Protein AF-A0A955DSH3-F1 (afdb_monomer)

Radius of gyration: 11.45 Å; Cα contacts (8 Å, |Δi|>4): 84; chains: 1; bounding box: 26×27×25 Å

Structure (mmCIF, N/CA/C/O backbone):
data_AF-A0A955DSH3-F1
#
_entry.id   AF-A0A955DSH3-F1
#
loop_
_atom_site.group_PDB
_atom_site.id
_atom_site.type_symbol
_atom_site.label_atom_id
_atom_site.label_alt_id
_atom_site.label_comp_id
_atom_site.label_asym_id
_atom_site.label_entity_id
_atom_site.label_seq_id
_atom_site.pdbx_PDB_ins_code
_atom_site.Cartn_x
_atom_site.Cartn_y
_atom_site.Cartn_z
_atom_site.occupancy
_atom_site.B_iso_or_equiv
_atom_site.auth_seq_id
_atom_site.auth_comp_id
_atom_site.auth_asym_id
_atom_site.auth_atom_id
_atom_site.pdbx_PDB_model_num
ATOM 1 N N . ARG A 1 1 ? 11.448 2.625 2.468 1.00 79.25 1 ARG A N 1
ATOM 2 C CA . ARG A 1 1 ? 11.633 1.188 2.754 1.00 79.25 1 ARG A CA 1
ATOM 3 C C . ARG A 1 1 ? 10.481 0.349 2.194 1.00 79.25 1 ARG A C 1
ATOM 5 O O . ARG A 1 1 ? 10.722 -0.316 1.201 1.00 79.25 1 ARG A O 1
ATOM 12 N N . VAL A 1 2 ? 9.241 0.519 2.671 1.00 86.50 2 VAL A N 1
ATOM 13 C CA . VAL A 1 2 ? 8.041 -0.251 2.246 1.00 86.50 2 VAL A CA 1
ATOM 14 C C . VAL A 1 2 ? 7.890 -0.436 0.725 1.00 86.50 2 VAL A C 1
ATOM 16 O O . VAL A 1 2 ? 7.816 -1.555 0.238 1.00 86.50 2 VAL A O 1
ATOM 19 N N . VAL A 1 3 ? 7.911 0.648 -0.062 1.00 90.31 3 VAL A N 1
ATOM 20 C CA . VAL A 1 3 ? 7.776 0.549 -1.534 1.00 90.31 3 VAL A CA 1
ATOM 21 C C . VAL A 1 3 ? 8.911 -0.252 -2.180 1.00 90.31 3 VAL A C 1
ATOM 23 O O . VAL A 1 3 ? 8.679 -0.962 -3.153 1.00 90.31 3 VAL A O 1
ATOM 26 N N . GLY A 1 4 ? 10.130 -0.141 -1.649 1.00 89.94 4 GLY A N 1
ATOM 27 C CA . GLY A 1 4 ? 11.274 -0.912 -2.134 1.00 89.94 4 GLY A CA 1
ATOM 28 C C . GLY A 1 4 ? 11.123 -2.401 -1.834 1.00 89.94 4 GLY A C 1
ATOM 29 O O . GLY A 1 4 ? 11.381 -3.213 -2.711 1.00 89.94 4 GLY A O 1
ATOM 30 N N . GLU A 1 5 ? 10.632 -2.752 -0.644 1.00 89.88 5 GLU A N 1
ATOM 31 C CA . GLU A 1 5 ? 10.377 -4.146 -0.253 1.00 89.88 5 GLU A CA 1
ATOM 32 C C . GLU A 1 5 ? 9.277 -4.793 -1.104 1.00 89.88 5 GLU A C 1
ATOM 34 O O . GLU A 1 5 ? 9.455 -5.918 -1.561 1.00 89.88 5 GLU A O 1
ATOM 39 N N . ILE A 1 6 ? 8.184 -4.077 -1.398 1.00 90.56 6 ILE A N 1
ATOM 40 C CA . ILE A 1 6 ? 7.125 -4.589 -2.288 1.00 90.56 6 ILE A CA 1
ATOM 41 C C . ILE A 1 6 ? 7.676 -4.837 -3.699 1.00 90.56 6 ILE A C 1
ATOM 43 O O . ILE A 1 6 ? 7.433 -5.889 -4.286 1.00 90.56 6 ILE A O 1
ATOM 47 N N . ARG A 1 7 ? 8.475 -3.899 -4.227 1.00 92.00 7 ARG A N 1
ATOM 48 C CA . ARG A 1 7 ? 9.112 -4.050 -5.545 1.00 92.00 7 ARG A CA 1
ATOM 49 C C . ARG A 1 7 ? 10.124 -5.192 -5.580 1.00 92.00 7 ARG A C 1
ATOM 51 O O . ARG A 1 7 ? 10.168 -5.918 -6.565 1.00 92.00 7 ARG A O 1
ATOM 58 N N . ALA A 1 8 ? 10.898 -5.380 -4.513 1.00 90.31 8 ALA A N 1
ATOM 59 C CA . ALA A 1 8 ? 11.853 -6.483 -4.399 1.00 90.31 8 ALA A CA 1
ATOM 60 C C . ALA A 1 8 ? 11.167 -7.861 -4.412 1.00 90.31 8 ALA A C 1
ATOM 62 O O . ALA A 1 8 ? 11.772 -8.838 -4.838 1.00 90.31 8 ALA A O 1
ATOM 63 N N . ARG A 1 9 ? 9.894 -7.934 -3.999 1.00 90.12 9 ARG A N 1
ATOM 64 C CA . ARG A 1 9 ? 9.051 -9.140 -4.072 1.00 90.12 9 ARG A CA 1
ATOM 65 C C . ARG A 1 9 ? 8.293 -9.287 -5.400 1.00 90.12 9 ARG A C 1
ATOM 67 O O . ARG A 1 9 ? 7.446 -10.162 -5.518 1.00 90.12 9 ARG A O 1
ATOM 74 N N . GLY A 1 10 ? 8.575 -8.440 -6.394 1.00 88.75 10 GLY A N 1
ATOM 75 C CA . GLY A 1 10 ? 7.934 -8.476 -7.714 1.00 88.75 10 GLY A CA 1
ATOM 76 C C . GLY A 1 10 ? 6.611 -7.707 -7.813 1.00 88.75 10 GLY A C 1
ATOM 77 O O . GLY A 1 10 ? 5.988 -7.701 -8.872 1.00 88.75 10 GLY A O 1
ATOM 78 N N . GLY A 1 11 ? 6.180 -7.028 -6.745 1.00 89.06 11 GLY A N 1
ATOM 79 C CA . GLY A 1 11 ? 4.956 -6.229 -6.738 1.00 89.06 11 GLY A CA 1
ATOM 80 C C . GLY A 1 11 ? 5.134 -4.836 -7.352 1.00 89.06 11 GLY A C 1
ATOM 81 O O . GLY A 1 11 ? 6.157 -4.170 -7.170 1.00 89.06 11 GLY A O 1
ATOM 82 N N . HIS A 1 12 ? 4.099 -4.330 -8.028 1.00 91.12 12 HIS A N 1
ATOM 83 C CA . HIS A 1 12 ? 4.074 -2.940 -8.495 1.00 91.12 12 HIS A CA 1
ATOM 84 C C . HIS A 1 12 ? 3.598 -2.002 -7.384 1.00 91.12 12 HIS A C 1
ATOM 86 O O . HIS A 1 12 ? 2.442 -2.043 -6.974 1.00 91.12 12 HIS A O 1
ATOM 92 N N . ALA A 1 13 ? 4.481 -1.118 -6.915 1.00 92.81 13 ALA A N 1
ATOM 93 C CA . ALA A 1 13 ? 4.163 -0.142 -5.873 1.00 92.81 13 ALA A CA 1
ATOM 94 C C . ALA A 1 13 ? 4.624 1.271 -6.242 1.00 92.81 13 ALA A C 1
ATOM 96 O O . ALA A 1 13 ? 5.697 1.473 -6.827 1.00 92.81 13 ALA A O 1
ATOM 97 N N . ARG A 1 14 ? 3.837 2.275 -5.844 1.00 92.50 14 ARG A N 1
ATOM 98 C CA . ARG A 1 14 ? 4.133 3.706 -6.003 1.00 92.50 14 ARG A CA 1
ATOM 99 C C . ARG A 1 14 ? 3.881 4.434 -4.685 1.00 92.50 14 ARG A C 1
ATOM 101 O O . ARG A 1 14 ? 2.960 4.092 -3.954 1.00 92.50 14 ARG A O 1
ATOM 108 N N . ARG A 1 15 ? 4.706 5.439 -4.382 1.00 91.94 15 ARG A N 1
ATOM 109 C CA . ARG A 1 15 ? 4.515 6.324 -3.225 1.00 91.94 15 ARG A CA 1
ATOM 110 C C . ARG A 1 15 ? 3.919 7.639 -3.703 1.00 91.94 15 ARG A C 1
ATOM 112 O O . ARG A 1 15 ? 4.480 8.249 -4.609 1.00 91.94 15 ARG A O 1
ATOM 119 N N . SER A 1 16 ? 2.856 8.104 -3.055 1.00 90.44 16 SER A N 1
ATOM 120 C CA . SER A 1 16 ? 2.422 9.493 -3.204 1.00 90.44 16 SER A CA 1
ATOM 121 C C . SER A 1 16 ? 3.233 10.395 -2.274 1.00 90.44 16 SER A C 1
ATOM 123 O O . SER A 1 16 ? 3.392 10.092 -1.092 1.00 90.44 16 SER A O 1
ATOM 125 N N . SER A 1 17 ? 3.768 11.491 -2.808 1.00 86.88 17 SER A N 1
ATOM 126 C CA . SER A 1 17 ? 4.404 12.575 -2.044 1.00 86.88 17 SER A CA 1
ATOM 127 C C . SER A 1 17 ? 3.447 13.744 -1.779 1.00 86.88 17 SER A C 1
ATOM 129 O O . SER A 1 17 ? 3.842 14.737 -1.171 1.00 86.88 17 SER A O 1
ATOM 131 N N . LYS A 1 18 ? 2.187 13.643 -2.231 1.00 88.62 18 LYS A N 1
ATOM 132 C CA . LYS A 1 18 ? 1.163 14.666 -2.008 1.00 88.62 18 LYS A CA 1
ATOM 133 C C . LYS A 1 18 ? 0.815 14.715 -0.518 1.00 88.62 18 LYS A C 1
ATOM 135 O O . LYS A 1 18 ? 0.459 13.697 0.069 1.00 88.62 18 LYS A O 1
ATOM 140 N N . SER A 1 19 ? 0.875 15.907 0.071 1.00 88.94 19 SER A N 1
ATOM 141 C CA . SER A 1 19 ? 0.483 16.142 1.462 1.00 88.94 19 SER A CA 1
ATOM 142 C C . SER A 1 19 ? -0.917 16.749 1.519 1.00 88.94 19 SER A C 1
ATOM 144 O O . SER A 1 19 ? -1.189 17.776 0.898 1.00 88.94 19 SER A O 1
ATOM 146 N N . THR A 1 20 ? -1.835 16.103 2.236 1.00 90.00 20 THR A N 1
ATOM 147 C CA . THR A 1 20 ? -3.183 16.626 2.480 1.00 90.00 20 THR A CA 1
ATOM 148 C C . THR A 1 20 ? -3.781 15.999 3.733 1.00 90.00 20 THR A C 1
ATOM 150 O O . THR A 1 20 ? -3.531 14.835 4.028 1.00 90.00 20 THR A O 1
ATOM 153 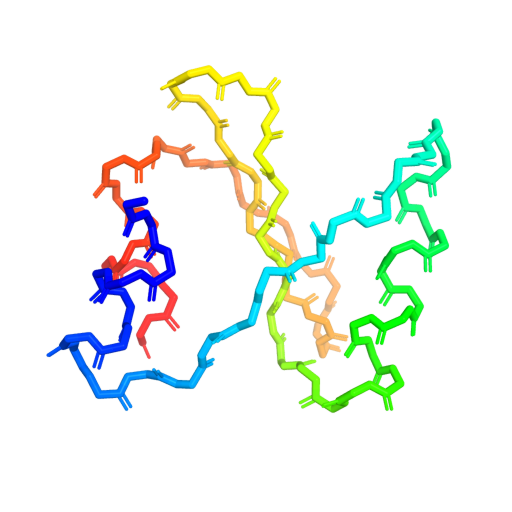N N . ARG A 1 21 ? -4.624 16.754 4.448 1.00 90.19 21 ARG A N 1
ATOM 154 C CA . ARG A 1 21 ? -5.448 16.216 5.544 1.00 90.19 21 ARG A CA 1
ATOM 155 C C . ARG A 1 21 ? -6.602 15.339 5.046 1.00 90.19 21 ARG A C 1
ATOM 157 O O . ARG A 1 21 ? -7.160 14.569 5.815 1.00 90.19 21 ARG A O 1
ATOM 164 N N . ASN A 1 22 ? -6.982 15.452 3.770 1.00 92.44 22 ASN A N 1
ATOM 165 C CA . ASN A 1 22 ? -8.073 14.671 3.195 1.00 92.44 22 ASN A CA 1
ATOM 166 C C . ASN A 1 22 ? -7.528 13.418 2.498 1.00 92.44 22 ASN A C 1
ATOM 168 O O . ASN A 1 22 ? -7.237 13.437 1.299 1.00 92.44 22 ASN A O 1
ATOM 172 N N . VAL A 1 23 ? -7.437 12.319 3.247 1.00 91.00 23 VAL A N 1
ATOM 173 C CA . VAL A 1 23 ? -6.985 11.010 2.741 1.00 91.00 23 VAL A CA 1
ATOM 174 C C . VAL A 1 23 ? -7.833 10.533 1.555 1.00 91.00 23 VAL A C 1
ATOM 176 O O . VAL A 1 23 ? -7.306 9.941 0.617 1.00 91.00 23 VAL A O 1
ATOM 179 N N . GLY A 1 24 ? -9.124 10.878 1.515 1.00 93.38 24 GLY A N 1
ATOM 180 C CA . GLY A 1 24 ? -10.020 10.541 0.406 1.00 93.38 24 GLY A CA 1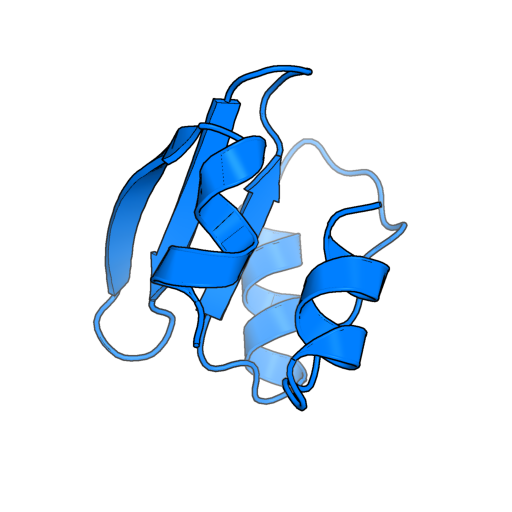
ATOM 181 C C . GLY A 1 24 ? -9.554 11.074 -0.954 1.00 93.38 24 GLY A C 1
ATOM 182 O O . GLY A 1 24 ? -9.750 10.406 -1.969 1.00 93.38 24 GLY A O 1
ATOM 183 N N . LYS A 1 25 ? -8.874 12.229 -1.002 1.00 93.94 25 LYS A N 1
ATOM 184 C CA . LYS A 1 25 ? -8.272 12.737 -2.250 1.00 93.94 25 LYS A CA 1
ATOM 185 C C . LYS A 1 25 ? -7.123 11.850 -2.734 1.00 93.94 25 LYS A C 1
ATOM 187 O O . LYS A 1 25 ? -6.987 11.645 -3.935 1.00 93.94 25 LYS A O 1
ATOM 192 N N . LEU A 1 26 ? -6.328 11.308 -1.812 1.00 93.81 26 LEU A N 1
ATOM 193 C CA . LEU A 1 26 ? -5.232 10.388 -2.131 1.00 93.81 26 LEU A CA 1
ATOM 194 C C . LEU A 1 26 ? -5.761 9.020 -2.570 1.00 93.81 26 LEU A C 1
ATOM 196 O O . LEU A 1 26 ? -5.227 8.435 -3.506 1.00 93.81 26 LEU A O 1
ATOM 200 N N . LEU A 1 27 ? -6.845 8.541 -1.953 1.00 94.12 27 LEU A N 1
ATOM 201 C CA . LEU A 1 27 ? -7.509 7.304 -2.370 1.00 94.12 27 LEU A CA 1
ATOM 202 C C . LEU A 1 27 ? -8.082 7.421 -3.787 1.00 94.12 27 LEU A C 1
ATOM 204 O O . LEU A 1 27 ? -7.878 6.525 -4.599 1.00 94.12 27 LEU A O 1
ATOM 208 N N . LYS A 1 28 ? -8.725 8.548 -4.121 1.00 94.25 28 LYS A N 1
ATOM 209 C CA . LYS A 1 28 ? -9.195 8.809 -5.492 1.00 94.25 28 LYS A CA 1
ATOM 210 C C . LYS A 1 28 ? -8.050 8.832 -6.508 1.00 94.25 28 LYS A C 1
ATOM 212 O O . LYS A 1 28 ? -8.204 8.308 -7.603 1.00 94.25 28 LYS A O 1
ATOM 217 N N . ASP A 1 29 ? -6.904 9.403 -6.141 1.00 94.00 29 ASP A N 1
ATOM 218 C CA . ASP A 1 29 ? -5.700 9.419 -6.982 1.00 94.00 29 ASP A CA 1
ATOM 219 C C . ASP A 1 29 ? -5.113 8.012 -7.193 1.00 94.00 29 ASP A C 1
ATOM 221 O O . ASP A 1 29 ? -4.646 7.700 -8.285 1.00 94.00 29 ASP A O 1
ATOM 225 N N . ALA A 1 30 ? -5.162 7.149 -6.172 1.00 94.38 30 ALA A N 1
ATOM 226 C CA . ALA A 1 30 ? -4.743 5.751 -6.277 1.00 94.38 30 ALA A CA 1
ATOM 227 C C . ALA A 1 30 ? -5.670 4.945 -7.203 1.00 94.38 30 ALA A C 1
ATOM 229 O O . ALA A 1 30 ? -5.184 4.229 -8.079 1.00 94.38 30 ALA A O 1
ATOM 230 N N . VAL A 1 31 ? -6.990 5.125 -7.072 1.00 94.44 31 VAL A N 1
ATOM 231 C CA . VAL A 1 31 ? -7.988 4.528 -7.979 1.00 94.44 31 VAL A CA 1
ATOM 232 C C . VAL A 1 31 ? -7.778 5.011 -9.416 1.00 94.44 31 VAL A C 1
ATOM 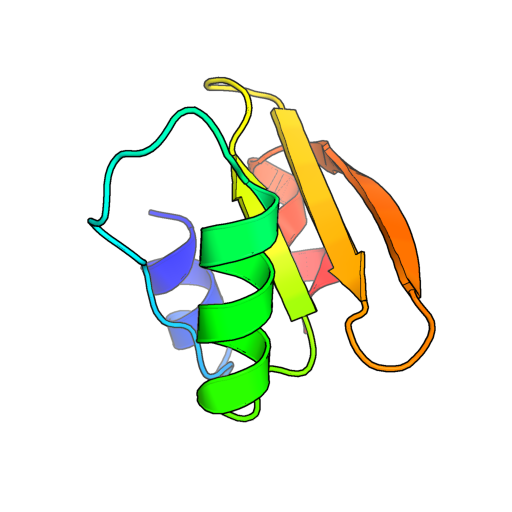234 O O . VAL A 1 31 ? -7.747 4.198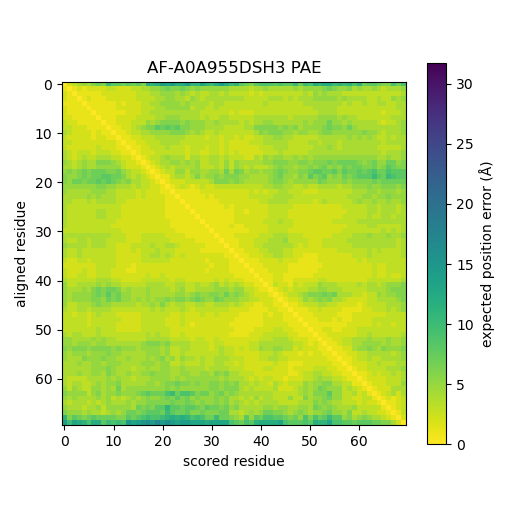 -10.333 1.00 94.44 31 VAL A O 1
ATOM 237 N N . GLY A 1 32 ? -7.546 6.313 -9.624 1.00 94.00 32 GLY A N 1
ATOM 238 C CA . GLY A 1 32 ? -7.248 6.875 -10.948 1.00 94.00 32 GLY A CA 1
ATOM 239 C C . GLY A 1 32 ? -5.953 6.347 -11.583 1.00 94.00 32 GLY A C 1
ATOM 240 O O . GLY A 1 32 ? -5.774 6.459 -12.791 1.00 94.00 32 GLY A O 1
ATOM 241 N N . GLN A 1 33 ? -5.063 5.746 -10.789 1.00 93.19 33 GLN A N 1
ATOM 242 C CA . GLN A 1 33 ? -3.853 5.053 -11.246 1.00 93.19 33 GLN A CA 1
ATOM 243 C C . GLN A 1 33 ? -4.041 3.532 -11.378 1.00 93.19 33 GLN A C 1
ATOM 245 O O . GLN A 1 33 ? -3.053 2.812 -11.534 1.00 93.19 33 GLN A O 1
ATOM 250 N N . CYS A 1 34 ? -5.281 3.041 -11.303 1.00 92.62 34 CYS A N 1
ATOM 251 C CA . CYS A 1 34 ? -5.634 1.621 -11.345 1.00 92.62 34 CYS A CA 1
ATOM 252 C C . CYS A 1 34 ? -4.924 0.785 -10.263 1.0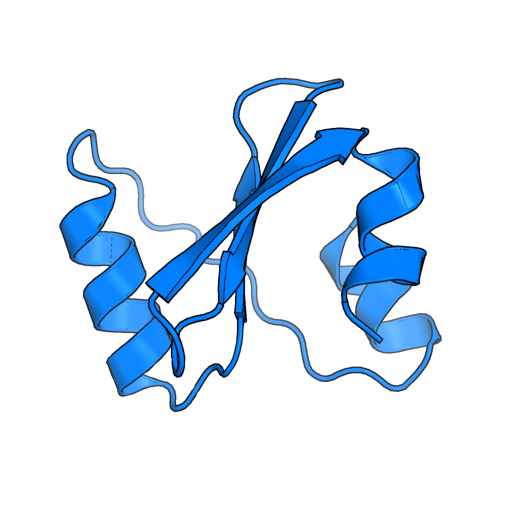0 92.62 34 CYS A C 1
ATOM 254 O O . CYS A 1 34 ? -4.567 -0.372 -10.489 1.00 92.62 34 CYS A O 1
ATOM 256 N N . ALA A 1 35 ? -4.675 1.365 -9.084 1.00 93.94 35 ALA A N 1
ATOM 257 C CA . ALA A 1 35 ? -4.166 0.602 -7.953 1.00 93.94 35 ALA A CA 1
ATOM 258 C C . ALA A 1 35 ? -5.277 -0.293 -7.383 1.00 93.94 35 ALA A C 1
ATOM 260 O O . ALA A 1 35 ? -6.390 0.173 -7.165 1.00 93.94 35 ALA A O 1
ATOM 261 N N . ARG A 1 36 ? -4.957 -1.557 -7.085 1.00 93.25 36 ARG A N 1
ATOM 262 C CA . ARG A 1 36 ? -5.885 -2.488 -6.411 1.00 93.25 36 ARG A CA 1
ATOM 263 C C . ARG A 1 36 ? -5.947 -2.282 -4.900 1.00 93.25 36 ARG A C 1
ATOM 265 O O . ARG A 1 36 ? -6.953 -2.550 -4.258 1.00 93.25 36 ARG A O 1
ATOM 272 N N . ARG A 1 37 ? -4.842 -1.821 -4.316 1.00 94.00 37 ARG A N 1
ATOM 273 C CA . ARG A 1 37 ? -4.692 -1.618 -2.873 1.00 94.00 37 ARG A CA 1
ATOM 274 C C . ARG A 1 37 ? -4.046 -0.270 -2.601 1.00 94.00 37 ARG A C 1
ATOM 276 O O . ARG A 1 37 ? -3.138 0.145 -3.323 1.00 94.00 37 ARG A O 1
ATOM 283 N N . ALA A 1 38 ? -4.484 0.387 -1.536 1.00 94.94 38 ALA A N 1
ATOM 284 C CA . ALA A 1 38 ? -3.866 1.588 -0.998 1.00 94.94 38 ALA A CA 1
ATOM 285 C C . ALA A 1 38 ? -3.302 1.294 0.394 1.00 94.94 38 ALA A C 1
ATOM 287 O O . ALA A 1 38 ? -4.005 0.786 1.259 1.00 94.94 38 ALA A O 1
ATOM 288 N N . VAL A 1 39 ? -2.033 1.634 0.612 1.00 93.69 39 VAL A N 1
ATOM 289 C CA . VAL A 1 39 ? -1.378 1.513 1.919 1.00 93.69 39 VAL A CA 1
ATOM 290 C C . VAL A 1 39 ? -1.272 2.903 2.533 1.00 93.69 39 VAL A C 1
ATOM 292 O O . VAL A 1 39 ? -0.629 3.790 1.967 1.00 93.69 39 VAL A O 1
ATOM 295 N N . ILE A 1 40 ? -1.905 3.089 3.683 1.00 92.94 40 ILE A N 1
ATOM 296 C CA . ILE A 1 40 ? -1.913 4.331 4.451 1.00 92.94 40 ILE A CA 1
ATOM 297 C C . ILE A 1 40 ? -0.956 4.138 5.621 1.00 92.94 40 ILE A C 1
ATOM 299 O O . ILE A 1 40 ? -1.165 3.264 6.450 1.00 92.94 40 ILE A O 1
ATOM 303 N N . ILE A 1 41 ? 0.110 4.931 5.672 1.00 90.88 41 ILE A N 1
ATOM 304 C CA . ILE A 1 41 ? 1.081 4.892 6.770 1.00 90.88 41 ILE A CA 1
ATOM 305 C C . ILE A 1 41 ? 0.633 5.923 7.804 1.00 90.88 41 ILE A C 1
ATOM 307 O O . ILE A 1 41 ? 0.652 7.119 7.508 1.00 90.88 41 ILE A O 1
ATOM 311 N N . GLU A 1 42 ? 0.211 5.462 8.979 1.00 89.56 42 GLU A N 1
ATOM 312 C CA . GLU A 1 42 ? -0.331 6.323 10.040 1.00 89.56 42 GLU A CA 1
ATOM 313 C C . GLU A 1 42 ? 0.759 6.760 11.021 1.00 89.56 42 GLU A C 1
ATOM 315 O O . GLU A 1 42 ? 0.765 7.898 11.490 1.00 89.56 42 GLU A O 1
ATOM 320 N N . SER A 1 43 ? 1.731 5.884 11.280 1.00 89.56 43 SER A N 1
ATOM 321 C CA . SER A 1 43 ? 2.848 6.152 12.184 1.00 89.56 43 SER A CA 1
ATOM 322 C C . SER A 1 43 ? 4.128 5.449 11.715 1.00 89.56 43 SER A C 1
ATOM 324 O O . SER A 1 43 ? 4.243 5.052 10.558 1.00 89.56 43 SER A O 1
ATOM 326 N N . ALA A 1 44 ? 5.130 5.332 12.589 1.00 88.38 44 ALA A N 1
ATOM 327 C CA . ALA A 1 44 ? 6.343 4.560 12.315 1.00 88.38 44 ALA A CA 1
ATOM 328 C C . ALA A 1 44 ? 6.157 3.042 12.502 1.00 88.38 44 ALA A C 1
ATOM 330 O O . ALA A 1 44 ? 7.027 2.278 12.089 1.00 88.38 44 ALA A O 1
ATOM 331 N N . SER A 1 45 ? 5.048 2.610 13.108 1.00 90.25 45 SER A N 1
ATOM 332 C CA . SER A 1 45 ? 4.760 1.204 13.419 1.00 90.25 45 SER A CA 1
ATOM 333 C C . SER A 1 45 ? 3.470 0.697 12.782 1.00 90.25 45 SER A C 1
ATOM 335 O O . SER A 1 45 ? 3.367 -0.498 12.515 1.00 90.25 45 SER A O 1
ATOM 337 N N . GLU A 1 46 ?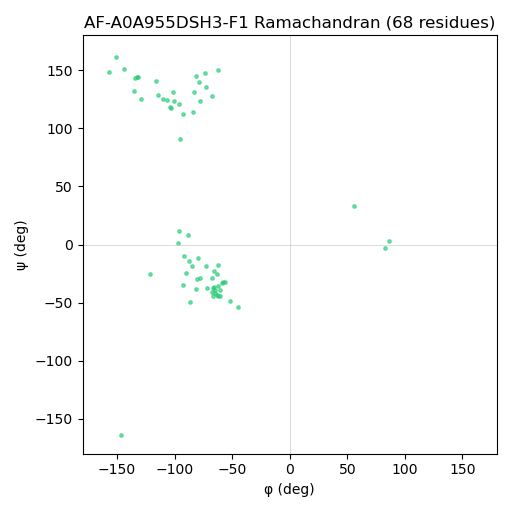 2.517 1.583 12.490 1.00 92.56 46 GLU A N 1
ATOM 338 C CA . GLU A 1 46 ? 1.168 1.215 12.055 1.00 92.56 46 GLU A CA 1
ATOM 339 C C . GLU A 1 46 ? 0.859 1.689 10.636 1.00 92.56 46 GLU A C 1
ATOM 341 O O . GLU A 1 46 ? 1.203 2.804 10.217 1.00 92.56 46 GLU A O 1
ATOM 346 N N . ALA A 1 47 ? 0.170 0.821 9.902 1.00 94.00 47 ALA A N 1
ATOM 347 C CA . ALA A 1 47 ? -0.374 1.119 8.595 1.00 94.00 47 ALA A CA 1
ATOM 348 C C . ALA A 1 47 ? -1.723 0.435 8.379 1.00 94.00 47 ALA A C 1
ATOM 350 O O . ALA A 1 47 ? -1.978 -0.668 8.860 1.00 94.00 47 ALA A O 1
ATOM 351 N N . THR A 1 48 ? -2.552 1.064 7.559 1.00 94.62 48 THR A N 1
ATOM 352 C CA . THR A 1 48 ? -3.839 0.529 7.129 1.00 94.62 48 THR A CA 1
A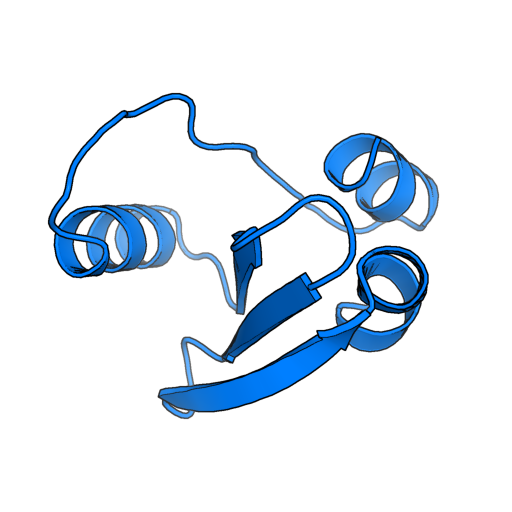TOM 353 C C . THR A 1 48 ? -3.759 0.171 5.651 1.00 94.62 48 THR A C 1
ATOM 355 O O . THR A 1 48 ? -3.410 1.005 4.811 1.00 94.62 48 THR A O 1
ATOM 358 N N . ILE A 1 49 ? -4.076 -1.077 5.316 1.00 94.25 49 ILE A N 1
ATOM 359 C CA . ILE A 1 49 ? -4.211 -1.538 3.935 1.00 94.25 49 ILE A CA 1
ATOM 360 C C . ILE A 1 49 ? -5.688 -1.472 3.580 1.00 94.25 49 ILE A C 1
ATOM 362 O O . ILE A 1 49 ? -6.519 -2.112 4.219 1.00 94.25 49 ILE A O 1
ATOM 366 N N . LYS A 1 50 ? -6.003 -0.701 2.545 1.00 94.69 50 LYS A N 1
ATOM 367 C CA . LYS A 1 50 ? -7.335 -0.612 1.967 1.00 94.69 50 LYS A CA 1
ATOM 368 C C . LYS A 1 50 ? -7.369 -1.333 0.632 1.00 94.69 50 LYS A C 1
ATOM 370 O O . LYS A 1 50 ? -6.605 -0.986 -0.271 1.00 94.69 50 LYS A O 1
ATOM 375 N N . ASP A 1 51 ? -8.274 -2.287 0.504 1.00 93.94 51 ASP A N 1
ATOM 376 C CA . ASP A 1 51 ? -8.625 -2.871 -0.778 1.00 93.94 51 ASP A CA 1
ATOM 377 C C . ASP A 1 51 ? -9.562 -1.903 -1.516 1.00 93.94 51 ASP A C 1
ATOM 379 O O . ASP A 1 51 ? -10.557 -1.422 -0.966 1.00 93.94 51 ASP A O 1
ATOM 383 N N . LEU A 1 52 ? -9.173 -1.512 -2.728 1.00 93.69 52 LEU A N 1
ATOM 384 C CA . LEU A 1 52 ? -9.890 -0.502 -3.506 1.00 93.69 52 LEU A CA 1
ATOM 385 C C . LEU A 1 52 ? -11.016 -1.105 -4.353 1.00 93.69 52 LEU A C 1
ATOM 387 O O . LEU A 1 52 ? -11.872 -0.345 -4.803 1.00 93.69 52 LEU A O 1
ATOM 391 N N . ASP A 1 53 ? -11.039 -2.430 -4.516 1.00 91.75 53 ASP A N 1
ATOM 392 C CA . ASP A 1 53 ? -12.077 -3.149 -5.255 1.00 91.75 53 ASP A CA 1
ATOM 393 C C . ASP A 1 53 ? -13.264 -3.466 -4.326 1.00 91.75 53 ASP A C 1
ATOM 395 O O . ASP A 1 53 ? -14.414 -3.166 -4.642 1.00 91.75 53 ASP A O 1
ATOM 399 N N . SER A 1 54 ? -12.982 -4.031 -3.147 1.00 92.44 54 SER A N 1
ATOM 400 C CA . SER A 1 54 ? -13.994 -4.424 -2.146 1.00 92.44 54 SER A CA 1
ATOM 401 C C . SER A 1 54 ? -14.331 -3.322 -1.136 1.00 92.44 54 SER A C 1
ATOM 403 O O . SER A 1 54 ? -15.412 -3.319 -0.549 1.00 92.44 54 SER A O 1
ATOM 405 N N . GLY A 1 55 ? -13.415 -2.375 -0.914 1.00 91.38 55 GLY A N 1
ATOM 406 C CA . GLY A 1 55 ? -13.541 -1.340 0.113 1.00 91.38 55 GLY A CA 1
ATOM 407 C C . GLY A 1 55 ? -13.122 -1.778 1.521 1.00 91.38 55 GLY A C 1
ATOM 408 O O . GLY A 1 55 ? -13.121 -0.931 2.426 1.00 91.38 55 GLY A O 1
ATOM 409 N N . GLU A 1 56 ? -12.743 -3.047 1.710 1.00 93.94 56 GLU A N 1
ATOM 410 C CA . GLU A 1 56 ? -12.271 -3.586 2.987 1.00 93.94 56 GLU A CA 1
ATOM 411 C C . GLU A 1 56 ? -10.983 -2.902 3.459 1.00 93.94 56 GLU A C 1
ATOM 413 O O . GLU A 1 56 ? -10.163 -2.421 2.668 1.00 93.94 56 GLU A O 1
ATOM 418 N N . GLN A 1 57 ? -10.812 -2.827 4.779 1.00 93.94 57 GLN A N 1
ATOM 419 C CA . GLN A 1 57 ? -9.662 -2.192 5.415 1.00 93.94 57 GLN A CA 1
ATOM 420 C C . GLN A 1 57 ? -9.131 -3.066 6.542 1.00 93.94 57 GLN A C 1
ATOM 422 O O . GLN A 1 57 ? -9.893 -3.519 7.393 1.00 93.94 57 GLN A O 1
ATOM 427 N N . VAL A 1 58 ? -7.815 -3.263 6.552 1.00 94.19 58 VAL A N 1
ATOM 428 C CA . VAL A 1 58 ? -7.109 -4.068 7.550 1.00 94.19 58 VAL A CA 1
ATOM 429 C C . VAL A 1 58 ? -5.954 -3.251 8.113 1.00 94.19 58 VAL A C 1
ATOM 431 O O . VAL A 1 58 ? -5.107 -2.760 7.362 1.00 94.19 58 VAL A O 1
ATOM 434 N N . SER A 1 59 ? -5.912 -3.107 9.436 1.00 93.00 59 SER A N 1
ATOM 435 C CA . SER A 1 59 ? -4.768 -2.534 10.140 1.00 93.00 59 SER A CA 1
ATOM 436 C C . SER A 1 59 ? -3.658 -3.575 10.280 1.00 93.00 59 SER A C 1
ATOM 438 O O . SER A 1 59 ? -3.900 -4.761 10.511 1.00 93.00 59 SER A O 1
ATOM 440 N N . CYS A 1 60 ? -2.415 -3.146 10.100 1.00 91.94 60 CYS A N 1
ATOM 441 C CA . CYS A 1 60 ? -1.247 -4.012 10.155 1.00 91.94 60 CYS A CA 1
ATOM 442 C C . CYS A 1 60 ? -0.004 -3.248 10.621 1.00 91.94 60 CYS A C 1
ATOM 444 O O . CYS A 1 60 ? 0.067 -2.018 10.566 1.00 91.94 60 CYS A O 1
ATOM 446 N N . ALA A 1 61 ? 0.998 -3.999 11.073 1.00 92.12 61 ALA A N 1
ATOM 447 C CA . ALA A 1 61 ? 2.310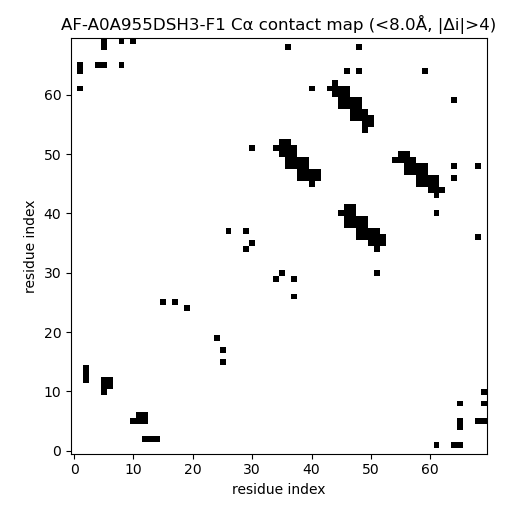 -3.445 11.364 1.00 92.12 61 ALA A CA 1
ATOM 448 C C . ALA A 1 61 ? 3.055 -3.122 10.060 1.00 92.12 61 ALA A C 1
ATOM 450 O O . ALA A 1 61 ? 2.928 -3.838 9.066 1.00 92.12 61 ALA A O 1
ATOM 451 N N . ILE A 1 62 ? 3.896 -2.085 10.062 1.00 88.56 62 ILE A N 1
ATOM 452 C CA . ILE A 1 62 ? 4.638 -1.679 8.853 1.00 88.56 62 ILE A CA 1
ATOM 453 C C . ILE A 1 62 ? 5.525 -2.799 8.301 1.00 88.56 62 ILE A C 1
ATOM 455 O O . ILE A 1 62 ? 5.687 -2.931 7.087 1.00 88.56 62 ILE A O 1
ATOM 459 N N . GLU A 1 63 ? 6.060 -3.629 9.187 1.00 87.06 63 GLU A N 1
ATOM 460 C CA . GLU A 1 63 ? 6.929 -4.752 8.841 1.00 87.06 63 GLU A CA 1
ATOM 461 C C . GLU A 1 63 ? 6.188 -5.866 8.085 1.00 87.06 63 GLU A C 1
ATOM 463 O O . GLU A 1 63 ? 6.788 -6.556 7.259 1.00 87.06 63 GLU A O 1
ATOM 468 N N . SER A 1 64 ? 4.879 -6.025 8.313 1.00 86.38 64 SER A N 1
ATOM 469 C CA . SER A 1 64 ? 4.078 -7.073 7.674 1.00 86.38 64 SER A CA 1
ATOM 470 C C . SER A 1 64 ? 3.419 -6.639 6.363 1.00 86.38 64 SER A C 1
ATOM 472 O O . SER A 1 64 ? 2.963 -7.500 5.613 1.00 86.38 64 SER A O 1
ATOM 474 N N . ILE A 1 65 ? 3.444 -5.346 6.006 1.00 86.75 65 ILE A N 1
ATOM 475 C CA . ILE A 1 65 ? 2.793 -4.818 4.788 1.00 86.75 65 ILE A CA 1
ATOM 476 C C . ILE A 1 65 ? 3.211 -5.598 3.538 1.00 86.75 65 ILE A C 1
ATOM 478 O O . ILE A 1 65 ? 2.371 -5.999 2.734 1.00 86.75 65 ILE A O 1
ATOM 482 N N . ALA A 1 66 ? 4.514 -5.818 3.356 1.00 84.25 66 ALA A N 1
ATOM 483 C CA . ALA A 1 66 ? 5.023 -6.484 2.162 1.00 84.25 66 ALA A CA 1
ATOM 484 C C . ALA A 1 66 ? 4.568 -7.952 2.063 1.00 84.25 66 ALA A C 1
ATOM 486 O O . ALA A 1 66 ? 4.582 -8.518 0.972 1.00 84.25 66 ALA A O 1
ATOM 487 N N . ALA A 1 67 ? 4.202 -8.588 3.181 1.00 82.88 67 ALA A N 1
ATOM 488 C CA . ALA A 1 67 ? 3.652 -9.942 3.193 1.00 82.88 67 ALA A CA 1
ATOM 489 C C . ALA A 1 67 ? 2.152 -9.942 2.870 1.00 82.88 67 ALA A C 1
ATOM 491 O O . ALA A 1 67 ? 1.705 -10.800 2.126 1.00 82.88 67 ALA A O 1
ATOM 492 N N . THR A 1 68 ? 1.403 -8.956 3.365 1.00 81.69 68 THR A N 1
ATOM 493 C CA . THR A 1 68 ? -0.056 -8.877 3.194 1.00 81.69 68 THR A CA 1
ATOM 494 C C . THR A 1 68 ? -0.492 -8.375 1.811 1.00 81.69 68 THR A C 1
ATOM 496 O O . THR A 1 68 ? -1.580 -8.699 1.347 1.00 81.69 68 THR A O 1
ATOM 499 N N . VAL A 1 69 ? 0.319 -7.539 1.148 1.00 78.56 69 VAL A N 1
ATOM 500 C CA . VAL A 1 69 ? -0.049 -6.895 -0.133 1.00 78.56 69 VAL A CA 1
ATOM 501 C C . VAL A 1 69 ? 0.233 -7.774 -1.361 1.00 78.56 69 VAL A C 1
ATOM 503 O O . VAL A 1 69 ? -0.331 -7.486 -2.421 1.00 78.56 69 VAL A O 1
ATOM 506 N N . THR A 1 70 ? 1.079 -8.803 -1.232 1.00 64.44 70 THR A N 1
ATOM 507 C CA . THR A 1 70 ? 1.427 -9.733 -2.326 1.00 64.44 70 THR A CA 1
ATOM 508 C C . THR A 1 70 ? 0.285 -10.717 -2.547 1.00 64.44 70 THR A C 1
ATOM 510 O O . THR A 1 70 ? -0.205 -10.793 -3.695 1.00 64.44 70 THR A O 1
#

Foldseek 3Di:
DLCVLLVVVVHDDDDDPDDDPPVVVVLVVCVVVVHQWDWADPDQFKIWIAGNVVRDIDIDTSVCNSVVVD

Mean predicted aligned error: 3.55 Å

Secondary structure (DSSP, 8-state):
-HHHHHHHTT----------S-HHHHHHHHHHTT-SEEEEE-SSSEEEEEETTT--EEEEEGGGHHHH--

Sequence (70 aa):
RVVGEIRARGGHARRSSKSTRNVGKLLKDAVGQCARRAVIIESASEATIKDLDSGEQVSCAIESIAATVT

Nearest PDB structures (foldseek):
  7kui-assembly1_G  TM=7.525E-01  e=5.228E-01  Rous sarcoma virus (strain Schmidt-Ruppin A)
  7ku7-assembly1_C  TM=7.093E-01  e=4.578E-01  Rous sarcoma virus (strain Schmidt-Ruppin A)
  4fw1-assembly1_A  TM=7.62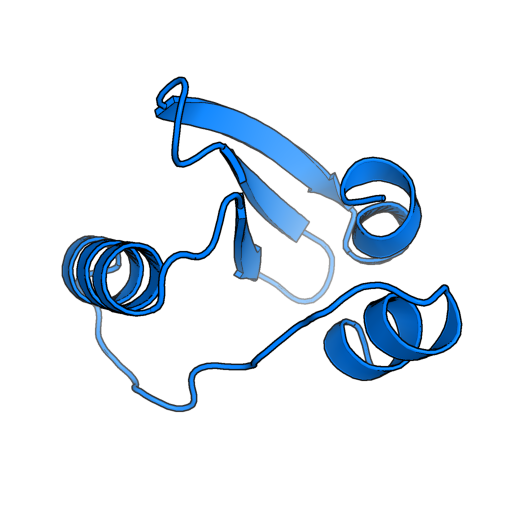0E-01  e=1.159E+00  Rous sarcoma virus - Prague C
  3rm5-assembly1_B  TM=4.957E-01  e=9.501E-01  Saccharomyces cerevisiae
  8p1x-assembly1_AAA  TM=4.065E-01  e=1.808E-01  Staphylococcus epidermidis

pLDDT: mean 90.57, std 4.73, range [64.44, 94.94]

Solvent-accessible surface area (backbone atoms only — not comparable to full-atom values): 4424 Å² total; per-residue (Å²): 107,69,58,58,52,29,39,74,73,74,42,92,66,85,82,84,86,81,84,68,94,57,60,68,61,55,52,52,53,38,51,77,67,70,43,61,60,47,79,46,74,78,56,97,55,40,25,37,42,30,37,64,82,82,65,49,74,45,80,43,47,56,86,49,45,59,70,74,74,109